Protein AF-A0A9P0FIB4-F1 (afdb_monomer)

Secondary structure (DSSP, 8-state):
--THHHHHHHHHHHTT-GGGHHHHHHTT--HHHHTT--HHHHHHH---HHHHHHHHHHHHHHHHHHHHHHHHHHHHHTTSS------------GGGTS-----PPPP-

Radius of gyration: 25.93 Å; Cα contacts (8 Å, |Δi|>4): 38; chains: 1; bounding box: 62×38×75 Å

Mean predicted aligned error: 14.85 Å

Sequence (108 aa):
MSESGDFVREKLIQYGLESFTDTFKENKIDESIWSSLKGEILKDLIPQVGLRIKFQQQIRFNLFNLIAQILTNLFSVQSVEHVIEEDSGPIDVTFLLTGPLKISPEKK

pLDDT: mean 77.58, std 18.69, range [41.41, 94.69]

Foldseek 3Di:
DDPFLVVVCVVCVVLVNNVLSVVCVVVVPTPVCLLVDDDPNLCSSPVDPVSSVSSVVVSVVVVVVVVVVVVVVVVVVVVPPPPDDDDDDDDDPVVVVDPDDDPDDDDD

Solvent-accessible surface area (backbone atoms only — not comparable to full-atom values): 6914 Å² total; per-residue (Å²): 133,73,77,64,68,50,55,49,44,51,51,26,47,76,69,76,41,52,89,38,42,64,54,38,53,76,69,65,59,37,70,89,53,56,87,69,67,49,74,67,65,36,41,75,61,37,77,50,68,71,58,42,52,49,53,56,50,53,55,50,50,53,52,50,52,51,51,53,51,52,53,52,50,53,61,57,56,67,71,69,80,80,78,76,88,77,92,78,80,88,82,83,62,69,69,80,78,53,72,84,82,79,82,75,82,82,80,130

Nearest PDB structures (foldseek):
  8atj-assembly1_AAA  TM=9.220E-01  e=1.231E-02  Homo sapiens
  2f3n-assembly1_A  TM=8.979E-01  e=3.837E-02  Rattus norvegicus
  8ud0-assembly2_B  TM=8.386E-01  e=4.638E-02  Arabidopsis thaliana
  8ucy-assembly3_C  TM=8.304E-01  e=9.294E-02  Arabidopsis thaliana
  5f3x-assembly2_D  TM=6.736E-01  e=1.123E-01  Mus musculus

Structure (mmCIF, N/CA/C/O backbone):
data_AF-A0A9P0FIB4-F1
#
_entry.id   AF-A0A9P0FIB4-F1
#
loop_
_atom_site.group_PDB
_atom_site.id
_atom_site.type_symbol
_atom_site.label_atom_id
_atom_site.label_alt_id
_atom_site.label_comp_id
_atom_site.label_asym_id
_atom_site.label_entity_id
_atom_site.label_seq_id
_atom_site.pdbx_PDB_ins_code
_atom_site.Cartn_x
_atom_site.Cartn_y
_atom_site.Cartn_z
_atom_site.occupancy
_atom_site.B_iso_or_equiv
_atom_site.auth_seq_id
_atom_site.auth_comp_id
_atom_site.auth_asym_id
_atom_site.auth_atom_id
_atom_site.pdbx_PDB_model_num
ATOM 1 N N . MET A 1 1 ? 5.485 -14.046 19.379 1.00 41.41 1 MET A N 1
ATOM 2 C CA . MET A 1 1 ? 4.422 -13.264 18.715 1.00 41.41 1 MET A CA 1
ATOM 3 C C . MET A 1 1 ? 4.974 -12.873 17.359 1.00 41.41 1 MET A C 1
ATOM 5 O O . MET A 1 1 ? 6.105 -12.422 17.315 1.00 41.41 1 MET A O 1
ATOM 9 N N . SER A 1 2 ? 4.278 -13.231 16.285 1.00 45.62 2 SER A N 1
ATOM 10 C CA . SER A 1 2 ? 4.841 -13.356 14.935 1.00 45.62 2 SER A CA 1
ATOM 11 C C . SER A 1 2 ? 5.176 -12.005 14.284 1.00 45.62 2 SER A C 1
ATOM 13 O O . SER A 1 2 ? 4.297 -11.153 14.192 1.00 45.62 2 SER A O 1
ATOM 15 N N . GLU A 1 3 ? 6.403 -11.862 13.766 1.00 54.00 3 GLU A N 1
ATOM 16 C CA . GLU A 1 3 ? 6.965 -10.680 13.065 1.00 54.00 3 GLU A CA 1
ATOM 17 C C . GLU A 1 3 ? 6.122 -10.167 11.875 1.00 54.00 3 GLU A C 1
ATOM 19 O O . GLU A 1 3 ? 6.245 -9.020 11.462 1.00 54.00 3 GLU A O 1
ATOM 24 N N . SER A 1 4 ? 5.209 -10.981 11.334 1.00 51.97 4 SER A N 1
ATOM 25 C CA . SER A 1 4 ? 4.380 -10.623 10.171 1.00 51.97 4 SER A CA 1
ATOM 26 C C . SER A 1 4 ? 3.316 -9.549 10.447 1.00 51.97 4 SER A C 1
ATOM 28 O O . SER A 1 4 ? 2.801 -8.961 9.495 1.00 51.97 4 SER A O 1
ATOM 30 N N . GLY A 1 5 ? 2.943 -9.307 11.709 1.00 57.06 5 GLY A N 1
ATOM 31 C CA . GLY A 1 5 ? 1.946 -8.285 12.056 1.00 57.06 5 GLY A CA 1
ATOM 32 C C . GLY A 1 5 ? 2.456 -6.851 11.883 1.00 57.06 5 GLY A C 1
ATOM 33 O O . GLY A 1 5 ? 1.656 -5.935 11.675 1.00 57.06 5 GLY A O 1
ATOM 34 N N . ASP A 1 6 ? 3.776 -6.669 11.926 1.00 80.31 6 ASP A N 1
ATOM 35 C CA . ASP A 1 6 ? 4.399 -5.350 11.960 1.00 80.31 6 ASP A CA 1
ATOM 36 C C . ASP A 1 6 ? 4.627 -4.783 10.555 1.00 80.31 6 ASP A C 1
ATOM 38 O O . ASP A 1 6 ? 4.343 -3.607 10.332 1.00 80.31 6 ASP A O 1
ATOM 42 N N . PHE A 1 7 ? 4.989 -5.614 9.568 1.00 90.12 7 PHE A N 1
ATOM 43 C CA . PHE A 1 7 ? 5.279 -5.157 8.201 1.00 90.12 7 PHE A CA 1
ATOM 44 C C . PHE A 1 7 ? 4.148 -4.315 7.592 1.00 90.12 7 PHE A C 1
ATOM 46 O O . PHE A 1 7 ? 4.360 -3.194 7.127 1.00 90.12 7 PHE A O 1
ATOM 53 N N . VAL A 1 8 ? 2.922 -4.847 7.596 1.00 91.81 8 VAL A N 1
ATOM 54 C CA . VAL A 1 8 ? 1.762 -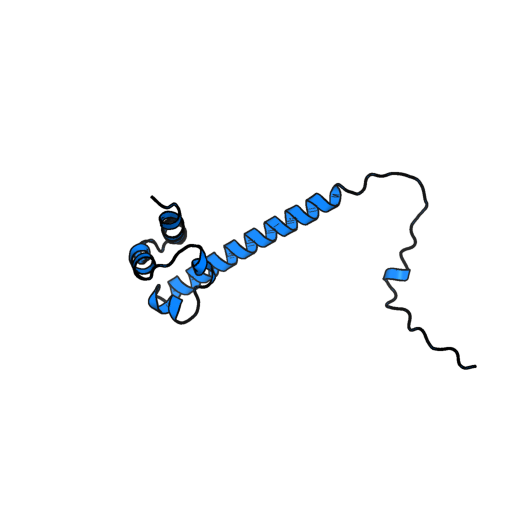4.198 6.964 1.00 91.81 8 VAL A CA 1
ATOM 55 C C . VAL A 1 8 ? 1.450 -2.872 7.649 1.00 91.81 8 VAL A C 1
ATOM 57 O O . VAL A 1 8 ? 1.255 -1.854 6.984 1.00 91.81 8 VAL A O 1
ATOM 60 N N . ARG A 1 9 ? 1.461 -2.864 8.985 1.00 93.31 9 ARG A N 1
ATOM 61 C CA . ARG A 1 9 ? 1.218 -1.664 9.786 1.00 93.31 9 ARG A CA 1
ATOM 62 C C . ARG A 1 9 ? 2.288 -0.602 9.537 1.00 93.31 9 ARG A C 1
ATOM 64 O O . ARG A 1 9 ? 1.952 0.556 9.304 1.00 93.31 9 ARG A O 1
ATOM 71 N N . GLU A 1 10 ? 3.559 -0.985 9.554 1.00 93.75 10 GLU A N 1
ATOM 72 C CA . GLU A 1 10 ? 4.683 -0.081 9.303 1.00 93.75 10 GLU A CA 1
ATOM 73 C C . GLU A 1 10 ? 4.616 0.536 7.908 1.00 93.75 10 GLU A C 1
ATOM 75 O O . GLU A 1 10 ? 4.794 1.746 7.761 1.00 93.75 10 GLU A O 1
ATOM 80 N N . LYS A 1 11 ? 4.294 -0.258 6.879 1.00 92.88 11 LYS A N 1
ATOM 81 C CA . LYS A 1 11 ? 4.134 0.258 5.515 1.00 92.88 11 LYS A CA 1
ATOM 82 C C . LYS A 1 11 ? 2.951 1.205 5.387 1.00 92.88 11 LYS A C 1
ATOM 84 O O . LYS A 1 11 ? 3.082 2.238 4.733 1.00 92.88 11 LYS A O 1
ATOM 89 N N . LEU A 1 12 ? 1.824 0.903 6.029 1.00 93.56 12 LEU A N 1
ATOM 90 C CA . LEU A 1 12 ? 0.676 1.808 6.043 1.00 93.56 12 LEU A CA 1
ATOM 91 C C . LEU A 1 12 ? 1.020 3.138 6.719 1.00 93.56 12 LEU A C 1
ATOM 93 O O . LEU A 1 12 ? 0.716 4.183 6.151 1.00 93.56 12 LEU A O 1
ATOM 97 N N . ILE A 1 13 ? 1.723 3.123 7.854 1.00 93.81 13 ILE A N 1
ATOM 98 C CA . ILE A 1 13 ? 2.208 4.347 8.516 1.00 93.81 13 ILE A CA 1
ATOM 99 C C . ILE A 1 13 ? 3.173 5.111 7.602 1.00 93.81 13 ILE A C 1
ATOM 101 O O . ILE A 1 13 ? 2.991 6.303 7.366 1.00 93.81 13 ILE A O 1
ATOM 105 N N . GLN A 1 14 ? 4.157 4.424 7.011 1.00 92.50 14 GLN A N 1
ATOM 106 C CA . GLN A 1 14 ? 5.121 5.029 6.087 1.00 92.50 14 GLN A CA 1
ATOM 107 C C . GLN A 1 14 ? 4.429 5.721 4.900 1.00 92.50 14 GLN A C 1
ATOM 109 O O . GLN A 1 14 ? 4.929 6.717 4.379 1.00 92.50 14 GLN A O 1
ATOM 114 N N . TYR A 1 15 ? 3.284 5.197 4.456 1.00 92.25 15 TYR A N 1
ATOM 115 C CA . TYR A 1 15 ? 2.535 5.731 3.318 1.00 92.25 15 TYR A CA 1
ATOM 116 C C . TYR A 1 15 ? 1.455 6.751 3.720 1.00 92.25 15 TYR A C 1
ATOM 118 O O . TYR A 1 15 ? 0.770 7.272 2.836 1.00 92.25 15 TYR A O 1
ATOM 126 N N . GLY A 1 16 ? 1.296 7.051 5.016 1.00 92.69 16 GLY A N 1
ATOM 127 C CA . GLY A 1 16 ? 0.246 7.938 5.533 1.00 92.69 16 GLY A CA 1
ATOM 128 C C . GLY A 1 16 ? -1.162 7.344 5.410 1.00 92.69 16 GLY A C 1
ATOM 129 O O . GLY A 1 16 ? -2.124 8.055 5.128 1.00 92.69 16 GLY A O 1
ATOM 130 N N . LEU A 1 17 ? -1.267 6.022 5.542 1.00 94.38 17 LEU A N 1
ATOM 131 C CA . LEU A 1 17 ? -2.476 5.204 5.409 1.00 94.38 17 LEU A CA 1
ATOM 132 C C . LEU A 1 17 ? -2.771 4.411 6.693 1.00 94.38 17 LEU A C 1
ATOM 134 O O . LEU A 1 17 ? -3.470 3.401 6.656 1.00 94.38 17 LEU A O 1
ATOM 138 N N . GLU A 1 18 ? -2.247 4.856 7.837 1.00 94.19 18 GLU A N 1
ATOM 139 C CA . GLU A 1 18 ? -2.414 4.203 9.144 1.00 94.19 18 GLU A CA 1
ATOM 140 C C . GLU A 1 18 ? -3.877 3.966 9.545 1.00 94.19 18 GLU A C 1
ATOM 142 O O . GLU A 1 18 ? -4.173 2.984 10.225 1.00 94.19 18 GLU A O 1
ATOM 147 N N . SER A 1 19 ? -4.805 4.801 9.068 1.00 94.38 19 SER A N 1
ATOM 148 C CA . SER A 1 19 ? -6.244 4.645 9.300 1.00 94.38 19 SER A CA 1
ATOM 149 C C . SER A 1 19 ? -6.834 3.373 8.683 1.00 94.38 19 SER A C 1
ATOM 151 O O . SER A 1 19 ? -7.906 2.948 9.099 1.00 94.38 19 SER A O 1
ATOM 153 N N . PHE A 1 20 ? -6.143 2.743 7.728 1.00 94.00 20 PHE A N 1
ATOM 154 C CA . PHE A 1 20 ? -6.565 1.486 7.103 1.00 94.00 20 PHE A CA 1
ATOM 155 C C . PHE A 1 20 ? -5.948 0.246 7.766 1.00 94.00 20 PHE A C 1
ATOM 157 O O . PHE A 1 20 ? -6.184 -0.868 7.302 1.00 94.00 20 PHE A O 1
ATOM 164 N N . THR A 1 21 ? -5.169 0.403 8.845 1.00 92.75 21 THR A N 1
ATOM 165 C CA . THR A 1 21 ? -4.482 -0.721 9.511 1.00 92.75 21 THR A CA 1
ATOM 166 C C . THR A 1 21 ? -5.460 -1.809 9.948 1.00 92.75 21 THR A C 1
ATOM 168 O O . THR A 1 21 ? -5.223 -2.986 9.676 1.00 92.75 21 THR A O 1
ATOM 171 N N . ASP A 1 22 ? -6.579 -1.426 10.566 1.00 92.81 22 ASP A N 1
ATOM 172 C CA . ASP A 1 22 ? -7.583 -2.387 11.027 1.00 92.81 22 ASP A CA 1
ATOM 173 C C . ASP A 1 22 ? -8.267 -3.088 9.849 1.00 92.81 22 ASP A C 1
ATOM 175 O O . ASP A 1 22 ? -8.372 -4.310 9.850 1.00 92.81 22 ASP A O 1
ATOM 179 N N . THR A 1 23 ? -8.603 -2.359 8.779 1.00 94.25 23 THR A N 1
ATOM 180 C CA . THR A 1 23 ? -9.171 -2.942 7.552 1.00 94.25 23 THR A CA 1
ATOM 181 C C . THR A 1 23 ? -8.239 -3.982 6.931 1.00 94.25 23 THR A C 1
ATOM 183 O O . THR A 1 23 ? -8.677 -5.072 6.564 1.00 94.25 23 THR A O 1
ATOM 186 N N . PHE A 1 24 ? -6.942 -3.686 6.829 1.00 93.62 24 PHE A N 1
ATOM 187 C CA . PHE A 1 24 ? -5.958 -4.633 6.298 1.00 93.62 24 PHE A CA 1
ATOM 188 C C . PHE A 1 24 ? -5.806 -5.857 7.210 1.00 93.62 24 PHE A C 1
ATOM 190 O O . PHE A 1 24 ? -5.724 -6.983 6.719 1.00 93.62 24 PHE A O 1
ATOM 197 N N . LYS A 1 25 ? -5.836 -5.659 8.531 1.00 91.62 25 LYS A N 1
ATOM 198 C CA . LYS A 1 25 ? -5.767 -6.741 9.518 1.00 91.62 25 LYS A CA 1
ATOM 199 C C . LYS A 1 25 ? -6.999 -7.651 9.474 1.00 91.62 25 LYS A C 1
ATOM 201 O O . LYS A 1 25 ? -6.852 -8.871 9.482 1.00 91.62 25 LYS A O 1
ATOM 206 N N . GLU A 1 26 ? -8.200 -7.083 9.399 1.00 93.25 26 GLU A N 1
ATOM 207 C CA . GLU A 1 26 ? -9.470 -7.820 9.306 1.00 93.25 26 GLU A CA 1
ATOM 208 C C . GLU A 1 26 ? -9.549 -8.664 8.031 1.00 93.25 26 GLU A C 1
ATOM 210 O O . GLU A 1 26 ? -9.990 -9.813 8.067 1.00 93.25 26 GLU A O 1
ATOM 215 N N . ASN A 1 27 ? -9.032 -8.131 6.921 1.00 92.19 27 ASN A N 1
ATOM 216 C CA . ASN A 1 27 ? -8.938 -8.834 5.642 1.00 92.19 27 ASN A CA 1
ATOM 217 C C . ASN A 1 27 ? -7.733 -9.786 5.553 1.00 92.19 27 ASN A C 1
ATOM 219 O O . ASN A 1 27 ? -7.488 -10.361 4.494 1.00 92.19 27 ASN A O 1
ATOM 223 N N . LYS A 1 28 ? -6.996 -9.981 6.659 1.00 91.19 28 LYS A N 1
ATOM 224 C CA . LYS A 1 28 ? -5.820 -10.862 6.757 1.00 91.19 28 LYS A CA 1
ATOM 225 C C . LYS A 1 28 ? -4.770 -10.567 5.685 1.00 91.19 28 LYS A C 1
ATOM 227 O O . LYS A 1 28 ? -4.169 -11.479 5.125 1.00 91.19 28 LYS A O 1
ATOM 232 N N . ILE A 1 29 ? -4.564 -9.284 5.400 1.00 92.00 29 ILE A N 1
ATOM 233 C CA . ILE A 1 29 ? -3.494 -8.850 4.517 1.00 92.00 29 ILE A CA 1
ATOM 234 C C . ILE A 1 29 ? -2.166 -8.984 5.252 1.00 92.00 29 ILE A C 1
ATOM 236 O O . ILE A 1 29 ? -1.994 -8.426 6.334 1.00 92.00 29 ILE A O 1
ATOM 240 N N . ASP A 1 30 ? -1.238 -9.713 4.643 1.00 91.38 30 ASP A N 1
ATOM 241 C CA . ASP A 1 30 ? 0.128 -9.909 5.115 1.00 91.38 30 ASP A CA 1
ATOM 242 C C . ASP A 1 30 ? 1.151 -9.451 4.061 1.00 91.38 30 ASP A C 1
ATOM 244 O O . ASP A 1 30 ? 0.799 -8.965 2.979 1.00 91.38 30 ASP A O 1
ATOM 248 N N . GLU A 1 31 ? 2.436 -9.585 4.384 1.00 90.00 31 GLU A N 1
ATOM 249 C CA . GLU A 1 31 ? 3.537 -9.231 3.485 1.00 90.00 31 GLU A CA 1
ATOM 250 C C . GLU A 1 31 ? 3.502 -10.020 2.166 1.00 90.00 31 GLU A C 1
ATOM 252 O O . GLU A 1 31 ? 3.788 -9.463 1.102 1.00 90.00 31 GLU A O 1
ATOM 257 N N . SER A 1 32 ? 3.100 -11.294 2.210 1.00 89.31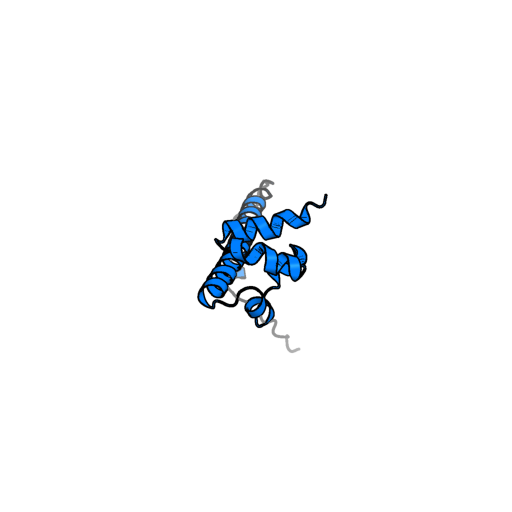 32 SER A N 1
ATOM 258 C CA . SER A 1 32 ? 3.138 -12.187 1.049 1.00 89.31 32 SER A CA 1
ATOM 259 C C . SER A 1 32 ? 2.174 -11.743 -0.052 1.00 89.31 32 SER A C 1
ATOM 261 O O . SER A 1 32 ? 2.505 -11.814 -1.239 1.00 89.31 32 SER A O 1
ATOM 263 N N . ILE A 1 33 ? 1.009 -11.211 0.329 1.00 88.88 33 ILE A N 1
ATOM 264 C CA . ILE A 1 33 ? -0.007 -10.742 -0.620 1.00 88.88 33 ILE A CA 1
ATOM 265 C C . ILE A 1 33 ? 0.008 -9.226 -0.839 1.00 88.88 33 ILE A C 1
ATOM 267 O O . ILE A 1 33 ? -0.641 -8.744 -1.770 1.00 88.88 33 ILE A O 1
ATOM 271 N N . TRP A 1 34 ? 0.794 -8.473 -0.063 1.00 89.19 34 TRP A N 1
ATOM 272 C CA . TRP A 1 34 ? 0.913 -7.012 -0.149 1.00 89.19 34 TRP A CA 1
ATOM 273 C C . TRP A 1 34 ? 1.209 -6.505 -1.568 1.00 89.19 34 TRP A C 1
ATOM 275 O O . TRP A 1 34 ? 0.554 -5.590 -2.071 1.00 89.19 34 TRP A O 1
ATOM 285 N N . SER A 1 35 ? 2.167 -7.136 -2.252 1.00 84.31 35 SER A N 1
ATOM 286 C CA . SER A 1 35 ? 2.569 -6.779 -3.623 1.00 84.31 35 SER A CA 1
ATOM 287 C C . SER A 1 35 ? 1.523 -7.148 -4.688 1.00 84.31 35 SER A C 1
ATOM 289 O O . SER A 1 35 ? 1.577 -6.660 -5.822 1.00 84.31 35 SER A O 1
ATOM 291 N N . SER A 1 36 ? 0.544 -7.981 -4.326 1.00 86.00 36 SER A N 1
ATOM 292 C CA . SER A 1 36 ? -0.513 -8.471 -5.211 1.00 86.00 36 SER A CA 1
ATOM 293 C C . SER A 1 36 ? -1.809 -7.659 -5.128 1.00 86.00 36 SER A C 1
ATOM 295 O O . SER A 1 36 ? -2.722 -7.914 -5.910 1.00 86.00 36 SER A O 1
ATOM 297 N N . LEU A 1 37 ? -1.897 -6.657 -4.247 1.00 88.88 37 LEU A N 1
ATOM 298 C CA . LEU A 1 37 ? -3.093 -5.828 -4.066 1.00 88.88 37 LEU A CA 1
ATOM 299 C C . LEU A 1 37 ? -3.338 -4.897 -5.263 1.00 88.88 37 LEU A C 1
ATOM 301 O O . LEU A 1 37 ? -2.608 -3.930 -5.495 1.00 88.88 37 LEU A O 1
ATOM 305 N N . LYS A 1 38 ? -4.381 -5.182 -6.052 1.00 86.81 38 LYS A N 1
ATOM 306 C CA . LYS A 1 38 ? -4.763 -4.407 -7.249 1.00 86.81 38 LYS A CA 1
ATOM 307 C C . LYS A 1 38 ? -6.272 -4.493 -7.489 1.00 86.81 38 LYS A C 1
ATOM 309 O O . LYS A 1 38 ? -6.956 -5.334 -6.915 1.00 86.81 38 LYS A O 1
ATOM 314 N N . GLY A 1 39 ? -6.775 -3.634 -8.375 1.00 86.44 39 GLY A N 1
ATOM 315 C CA . GLY A 1 39 ? -8.154 -3.713 -8.866 1.00 86.44 39 GLY A CA 1
ATOM 316 C C . GLY A 1 39 ? -9.198 -3.578 -7.756 1.00 86.44 39 GLY A C 1
ATOM 317 O O . GLY A 1 39 ? -9.096 -2.674 -6.928 1.00 86.44 39 GLY A O 1
ATOM 318 N N . GLU A 1 40 ? -10.191 -4.468 -7.768 1.00 87.62 40 GLU A N 1
ATOM 319 C CA . GLU A 1 40 ? -11.329 -4.453 -6.836 1.00 87.62 40 GLU A CA 1
ATOM 320 C C . GLU A 1 40 ? -10.904 -4.667 -5.377 1.00 87.62 40 GLU A C 1
ATOM 322 O O . GLU A 1 40 ? -11.335 -3.912 -4.516 1.00 87.62 40 GLU A O 1
ATOM 327 N N . ILE A 1 41 ? -9.947 -5.563 -5.106 1.00 89.06 41 ILE A N 1
ATOM 328 C CA . ILE A 1 41 ? -9.449 -5.824 -3.740 1.00 89.06 41 ILE A CA 1
ATOM 329 C C . ILE A 1 41 ? -8.922 -4.534 -3.100 1.00 89.06 41 ILE A C 1
ATOM 331 O O . ILE A 1 41 ? -9.180 -4.229 -1.939 1.00 89.06 41 ILE A O 1
ATOM 335 N N . LEU A 1 42 ? -8.201 -3.724 -3.878 1.00 91.75 42 LEU A N 1
ATOM 336 C CA . LEU A 1 42 ? -7.671 -2.460 -3.380 1.00 91.75 42 LEU A CA 1
ATOM 337 C C . LEU A 1 42 ? -8.775 -1.410 -3.156 1.00 91.75 42 LEU A C 1
ATOM 33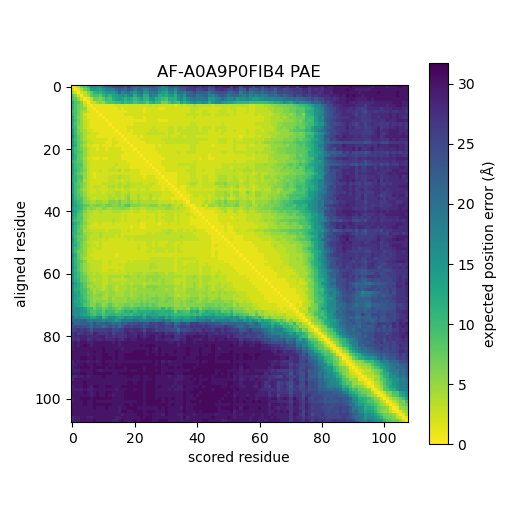9 O O . LEU A 1 42 ? -8.584 -0.505 -2.347 1.00 91.75 42 LEU A O 1
ATOM 343 N N . LYS A 1 43 ? -9.911 -1.495 -3.864 1.00 92.94 43 LYS A N 1
ATOM 344 C CA . LYS A 1 43 ? -11.068 -0.614 -3.629 1.00 92.94 43 LYS A CA 1
ATOM 345 C C . LYS A 1 43 ? -11.750 -0.933 -2.305 1.00 92.94 43 LYS A C 1
ATOM 347 O O . LYS A 1 43 ? -12.115 0.013 -1.612 1.00 92.94 43 LYS A O 1
ATOM 352 N N . ASP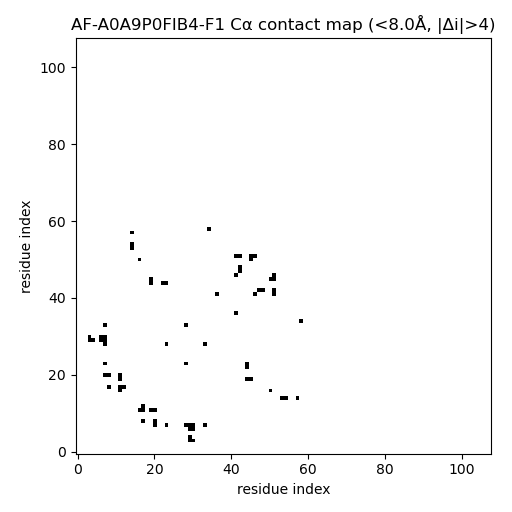 A 1 44 ? -11.853 -2.212 -1.960 1.00 91.31 44 ASP A N 1
ATOM 353 C CA . ASP A 1 44 ? -12.443 -2.657 -0.695 1.00 91.31 44 ASP A CA 1
ATOM 354 C C . ASP A 1 44 ? -11.568 -2.248 0.498 1.00 91.31 44 ASP A C 1
ATOM 356 O O . ASP A 1 44 ? -12.070 -1.783 1.518 1.00 91.31 44 ASP A O 1
ATOM 360 N N . LEU A 1 45 ? -10.243 -2.334 0.339 1.00 93.88 45 LEU A N 1
ATOM 361 C CA . LEU A 1 45 ? -9.283 -1.944 1.373 1.00 93.88 45 LEU A CA 1
ATOM 362 C C . LEU A 1 45 ? -9.110 -0.424 1.505 1.00 93.88 45 LEU A C 1
ATOM 364 O O . LEU A 1 45 ? -8.920 0.089 2.605 1.00 93.88 45 LEU A O 1
ATOM 368 N N . ILE A 1 46 ? -9.125 0.306 0.385 1.00 94.69 46 ILE A N 1
ATOM 369 C CA . ILE A 1 46 ? -8.898 1.756 0.337 1.00 94.69 46 ILE A CA 1
ATOM 370 C C . ILE A 1 46 ? -9.955 2.387 -0.588 1.00 94.69 46 ILE A C 1
ATOM 372 O O . ILE A 1 46 ? -9.725 2.544 -1.793 1.00 94.69 46 ILE A O 1
ATOM 376 N N . PRO A 1 47 ? -11.111 2.826 -0.059 1.00 93.62 47 PRO A N 1
ATOM 377 C CA . PRO A 1 47 ? -12.219 3.336 -0.878 1.00 93.62 47 PRO A CA 1
ATOM 378 C C . PRO A 1 47 ? -11.922 4.654 -1.609 1.00 93.62 47 PRO A C 1
ATOM 380 O O . PRO A 1 47 ? -12.514 4.950 -2.652 1.00 93.62 47 PRO A O 1
ATOM 383 N N . GLN A 1 48 ? -10.959 5.441 -1.126 1.00 94.38 48 GLN A N 1
ATOM 384 C CA . GLN A 1 48 ? -10.613 6.736 -1.713 1.00 94.38 48 GLN A CA 1
ATOM 385 C C . GLN A 1 48 ? -9.657 6.592 -2.908 1.00 94.38 48 GLN A C 1
ATOM 387 O O . GLN A 1 48 ? -8.525 6.127 -2.768 1.00 94.38 48 GLN A O 1
ATOM 392 N N . VAL A 1 49 ? -10.084 7.063 -4.088 1.00 92.62 49 VAL A N 1
ATOM 393 C CA . VAL A 1 49 ? -9.322 6.958 -5.353 1.00 92.62 49 VAL A CA 1
ATOM 394 C C . VAL A 1 49 ? -7.914 7.551 -5.231 1.00 92.62 49 VAL A C 1
ATOM 396 O O . VAL A 1 49 ? -6.943 6.908 -5.625 1.00 92.62 49 VAL A O 1
ATOM 399 N N . GLY A 1 50 ? -7.784 8.751 -4.657 1.00 92.94 50 GLY A N 1
ATOM 400 C CA . GLY A 1 50 ? -6.488 9.425 -4.522 1.00 92.94 50 GLY A CA 1
ATOM 401 C C . GLY A 1 50 ? -5.499 8.652 -3.645 1.00 92.94 50 GLY A C 1
ATOM 402 O O . GLY A 1 50 ? -4.317 8.565 -3.974 1.00 92.94 50 GLY A O 1
ATOM 403 N N . LEU A 1 51 ? -5.986 8.030 -2.569 1.00 94.12 51 LEU A N 1
ATOM 404 C CA . LEU A 1 51 ? -5.159 7.221 -1.675 1.00 94.12 51 LEU A CA 1
ATOM 405 C C . LEU A 1 51 ? -4.718 5.913 -2.336 1.00 94.12 51 LEU A C 1
ATOM 407 O O . LEU A 1 51 ? -3.557 5.531 -2.203 1.00 94.12 51 LEU A O 1
ATOM 411 N N . ARG A 1 52 ? -5.581 5.280 -3.142 1.00 94.25 52 ARG A N 1
ATOM 412 C CA . ARG A 1 52 ? -5.189 4.111 -3.949 1.00 94.25 52 ARG A CA 1
ATOM 413 C C . ARG A 1 52 ? -4.080 4.427 -4.939 1.00 94.25 52 ARG A C 1
ATOM 415 O O . ARG A 1 52 ? -3.137 3.652 -5.066 1.00 94.25 52 ARG A O 1
ATOM 422 N N . ILE A 1 53 ? -4.177 5.563 -5.629 1.00 92.06 53 ILE A N 1
ATOM 423 C CA . ILE A 1 53 ? -3.144 5.982 -6.584 1.00 92.06 53 ILE A CA 1
ATOM 424 C C . ILE A 1 53 ? -1.810 6.185 -5.856 1.00 92.06 53 ILE A C 1
ATOM 426 O O . ILE A 1 53 ? -0.787 5.682 -6.324 1.00 92.06 53 ILE A O 1
ATOM 430 N N . LYS A 1 54 ? -1.817 6.850 -4.690 1.00 91.69 54 LYS A N 1
ATOM 431 C CA . LYS A 1 54 ? -0.616 7.012 -3.854 1.00 91.69 54 LYS A CA 1
ATOM 432 C C . LYS A 1 54 ? -0.033 5.665 -3.428 1.00 91.69 54 LYS A C 1
ATOM 434 O O . LYS A 1 54 ? 1.158 5.438 -3.611 1.00 91.69 54 LYS A O 1
ATOM 439 N N . PHE A 1 55 ? -0.867 4.753 -2.935 1.00 93.69 55 PHE A N 1
ATOM 440 C CA . PHE A 1 55 ? -0.455 3.403 -2.551 1.00 93.69 55 PHE A CA 1
ATOM 441 C C . PHE A 1 55 ? 0.247 2.665 -3.705 1.00 93.69 55 PHE A C 1
ATOM 443 O O . PHE A 1 55 ? 1.359 2.160 -3.560 1.00 93.69 55 PHE A O 1
ATOM 450 N N . GLN A 1 56 ? -0.351 2.682 -4.899 1.00 92.06 56 GLN A N 1
ATOM 451 C CA . GLN A 1 56 ? 0.221 2.052 -6.092 1.00 92.06 56 GLN A CA 1
ATOM 452 C C . GLN A 1 56 ? 1.517 2.720 -6.569 1.00 92.06 56 GLN A C 1
ATOM 454 O O . GLN A 1 56 ? 2.393 2.055 -7.124 1.00 92.06 56 GLN A O 1
ATOM 459 N N . GLN A 1 57 ? 1.651 4.038 -6.406 1.00 91.62 57 GLN A N 1
ATOM 460 C CA . GLN A 1 57 ? 2.906 4.740 -6.680 1.00 91.62 57 GLN A CA 1
ATOM 461 C C . GLN A 1 57 ? 4.007 4.301 -5.710 1.00 91.62 57 GLN A C 1
ATOM 463 O O . GLN A 1 57 ? 5.109 4.018 -6.168 1.00 91.62 57 GLN A O 1
ATOM 468 N N . GLN A 1 58 ? 3.701 4.161 -4.417 1.00 91.81 58 GLN A N 1
ATOM 469 C CA . GLN A 1 58 ? 4.669 3.707 -3.412 1.00 91.81 58 GLN A CA 1
ATOM 470 C C . GLN A 1 58 ? 5.152 2.275 -3.669 1.00 91.81 58 GLN A C 1
ATOM 472 O O . GLN A 1 58 ? 6.354 2.019 -3.633 1.00 91.81 58 GLN A O 1
ATOM 477 N N . ILE A 1 59 ? 4.251 1.347 -4.018 1.00 90.62 59 ILE A N 1
ATOM 478 C CA . ILE A 1 59 ? 4.646 -0.021 -4.401 1.00 90.62 59 ILE A CA 1
ATOM 479 C C . ILE A 1 59 ? 5.596 0.001 -5.605 1.00 90.62 59 ILE A C 1
ATOM 481 O O . ILE A 1 59 ? 6.647 -0.639 -5.577 1.00 90.62 59 ILE A O 1
ATOM 485 N N . ARG A 1 60 ? 5.258 0.763 -6.653 1.00 90.19 60 ARG A N 1
ATOM 486 C CA . ARG A 1 60 ? 6.100 0.871 -7.855 1.00 90.19 60 ARG A CA 1
ATOM 487 C C . ARG A 1 60 ? 7.456 1.503 -7.563 1.00 90.19 60 ARG A C 1
ATOM 489 O O . ARG A 1 60 ? 8.457 1.021 -8.078 1.00 90.19 60 ARG A O 1
ATOM 496 N N . PHE A 1 61 ? 7.488 2.548 -6.741 1.00 91.00 61 PHE A N 1
ATOM 497 C CA . PHE A 1 61 ? 8.724 3.215 -6.343 1.00 91.00 61 PHE A CA 1
ATOM 498 C C . PHE A 1 61 ? 9.657 2.261 -5.591 1.00 91.00 61 PHE A C 1
ATOM 500 O O . PHE A 1 61 ? 10.836 2.169 -5.919 1.00 91.00 61 PHE A O 1
ATOM 507 N N . ASN A 1 62 ? 9.124 1.477 -4.651 1.00 88.12 62 ASN A N 1
ATOM 508 C CA . ASN A 1 62 ? 9.921 0.503 -3.903 1.00 88.12 62 ASN A CA 1
ATOM 509 C C . ASN A 1 62 ? 10.462 -0.616 -4.795 1.00 88.12 62 ASN A C 1
ATOM 511 O O . ASN A 1 62 ? 11.631 -0.977 -4.673 1.00 88.12 62 ASN A O 1
ATOM 515 N N . LEU A 1 63 ? 9.650 -1.119 -5.730 1.00 87.94 63 LEU A N 1
ATOM 516 C CA . LEU A 1 63 ? 10.104 -2.108 -6.706 1.00 87.94 63 LEU A CA 1
ATOM 517 C C . LEU A 1 63 ? 11.199 -1.538 -7.620 1.00 87.94 63 LEU A C 1
ATOM 519 O O . LEU A 1 63 ? 12.211 -2.194 -7.847 1.00 87.94 63 LEU A O 1
ATOM 523 N N . PHE A 1 64 ? 11.020 -0.311 -8.114 1.00 91.50 64 PHE A N 1
ATOM 524 C CA . PHE A 1 64 ? 12.013 0.361 -8.950 1.00 91.50 64 PHE A CA 1
ATOM 525 C C . PHE A 1 64 ? 13.339 0.552 -8.210 1.00 91.50 64 PHE A C 1
ATOM 527 O O . PHE A 1 64 ? 14.390 0.228 -8.755 1.00 91.50 64 PHE A O 1
ATOM 534 N N . ASN A 1 65 ? 13.295 1.007 -6.956 1.00 91.31 65 ASN A N 1
ATOM 535 C CA . ASN A 1 65 ? 14.496 1.187 -6.143 1.00 91.31 65 ASN A CA 1
ATOM 536 C C . ASN A 1 65 ? 15.218 -0.135 -5.880 1.00 91.31 65 ASN A C 1
ATOM 538 O O . ASN A 1 65 ? 16.443 -0.176 -5.955 1.00 91.31 65 ASN A O 1
ATOM 542 N N . LEU A 1 66 ? 14.478 -1.215 -5.614 1.00 88.44 66 LEU A N 1
ATOM 543 C CA . LEU A 1 66 ? 15.062 -2.544 -5.450 1.00 88.44 66 LEU A CA 1
ATOM 544 C C . LEU A 1 66 ? 15.760 -3.005 -6.738 1.00 88.44 66 LEU A C 1
ATOM 546 O O . LEU A 1 66 ? 16.905 -3.445 -6.694 1.00 88.44 66 LEU A O 1
ATOM 550 N N . ILE A 1 67 ? 15.104 -2.851 -7.892 1.00 91.31 67 ILE A N 1
ATOM 551 C CA . ILE A 1 67 ? 15.687 -3.199 -9.196 1.00 91.31 67 ILE A CA 1
ATOM 552 C C . ILE A 1 67 ? 16.937 -2.357 -9.471 1.00 91.31 67 ILE A C 1
ATOM 554 O O . ILE A 1 67 ? 17.964 -2.905 -9.858 1.00 91.31 67 ILE A O 1
ATOM 558 N N . ALA A 1 68 ? 16.886 -1.046 -9.233 1.00 92.56 68 ALA A N 1
ATOM 559 C CA . ALA A 1 68 ? 18.024 -0.154 -9.433 1.00 92.56 68 ALA A CA 1
ATOM 560 C C . ALA A 1 68 ? 19.228 -0.549 -8.561 1.00 92.56 68 ALA A C 1
ATOM 562 O O . ALA A 1 68 ? 20.359 -0.559 -9.047 1.00 92.56 68 ALA A O 1
ATOM 563 N N . GLN A 1 69 ? 18.992 -0.932 -7.301 1.00 90.88 69 GLN A N 1
ATOM 564 C CA . GLN A 1 69 ? 20.041 -1.435 -6.409 1.00 90.88 69 GLN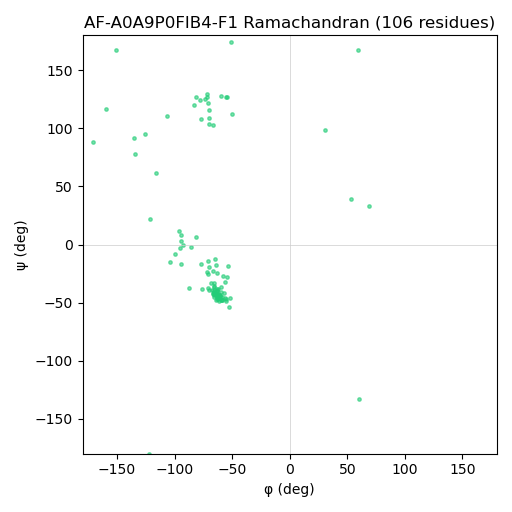 A CA 1
ATOM 565 C C . GLN A 1 69 ? 20.646 -2.744 -6.922 1.00 90.88 69 GLN A C 1
ATOM 567 O O . GLN A 1 69 ? 21.866 -2.859 -7.005 1.00 90.88 69 GLN A O 1
ATOM 572 N N . ILE A 1 70 ? 19.811 -3.710 -7.318 1.00 91.25 70 ILE A N 1
ATOM 573 C CA . ILE A 1 70 ? 20.275 -4.994 -7.865 1.00 91.25 70 ILE A CA 1
ATOM 574 C C . ILE A 1 70 ? 21.124 -4.768 -9.119 1.00 91.25 70 ILE A C 1
ATOM 576 O O . ILE A 1 70 ? 22.223 -5.306 -9.215 1.00 91.25 70 ILE A O 1
ATOM 580 N N . LEU A 1 71 ? 20.650 -3.943 -10.056 1.00 91.12 71 LEU A N 1
ATOM 581 C CA . LEU A 1 71 ? 21.377 -3.638 -11.289 1.00 91.12 71 LEU A CA 1
ATOM 582 C C . LEU A 1 71 ? 22.715 -2.948 -11.007 1.00 91.12 71 LEU A C 1
ATOM 584 O O . LEU A 1 71 ? 23.720 -3.327 -11.599 1.00 91.12 71 LEU A O 1
ATOM 588 N N . THR A 1 72 ? 22.745 -1.991 -10.075 1.00 90.12 72 THR A N 1
ATOM 589 C CA . THR A 1 72 ? 23.983 -1.306 -9.664 1.00 90.12 72 THR A CA 1
ATOM 590 C C . THR A 1 72 ? 24.989 -2.291 -9.069 1.00 90.12 72 THR A C 1
ATOM 592 O O . THR A 1 72 ? 26.167 -2.267 -9.424 1.00 90.12 72 THR A O 1
ATOM 595 N N . ASN A 1 73 ? 24.527 -3.201 -8.207 1.00 85.88 73 ASN A N 1
ATOM 596 C CA . ASN A 1 73 ? 25.381 -4.217 -7.598 1.00 85.88 73 ASN A CA 1
ATOM 597 C C . ASN A 1 73 ? 25.916 -5.206 -8.642 1.00 85.88 73 ASN A C 1
ATOM 599 O O . ASN A 1 73 ? 27.104 -5.509 -8.632 1.00 85.88 73 ASN A O 1
ATOM 603 N N . LEU A 1 74 ? 25.076 -5.667 -9.575 1.00 85.44 74 LEU A N 1
ATOM 604 C CA . LEU A 1 74 ? 25.498 -6.562 -10.659 1.00 85.44 74 LEU A CA 1
ATOM 605 C C . LEU A 1 74 ? 26.561 -5.916 -11.558 1.00 85.44 74 LEU A C 1
ATOM 607 O O . LEU A 1 74 ? 27.556 -6.559 -11.883 1.00 85.44 74 LEU A O 1
ATOM 611 N N . PHE A 1 75 ? 26.386 -4.641 -11.917 1.00 78.25 75 PHE A N 1
ATOM 612 C CA . PHE A 1 75 ? 27.358 -3.902 -12.731 1.00 78.25 75 PHE A CA 1
ATOM 613 C C . PHE A 1 75 ? 28.691 -3.685 -11.997 1.00 78.25 75 PHE A C 1
ATOM 615 O O . PHE A 1 75 ? 29.759 -3.755 -12.603 1.00 78.25 75 PH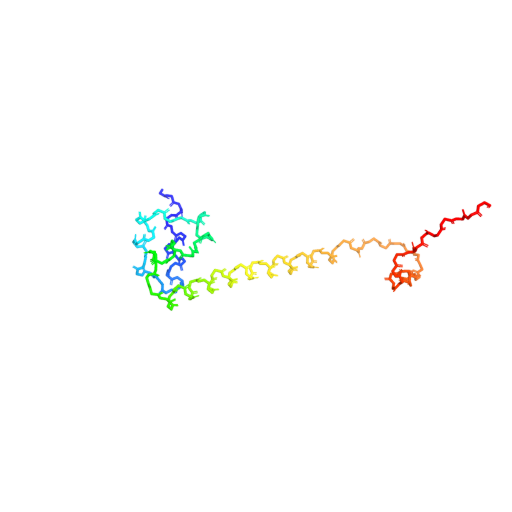E A O 1
ATOM 622 N N . SER A 1 76 ? 28.636 -3.458 -10.682 1.00 73.81 76 SER A N 1
ATOM 623 C CA . SER A 1 76 ? 29.825 -3.317 -9.835 1.00 73.81 76 SER A CA 1
ATOM 624 C C . SER A 1 76 ? 30.616 -4.630 -9.720 1.00 73.81 76 SER A C 1
ATOM 626 O O . SER A 1 76 ? 31.838 -4.633 -9.856 1.00 73.81 76 SER A O 1
ATOM 628 N N . VAL A 1 77 ? 29.933 -5.770 -9.555 1.00 57.91 77 VAL A N 1
ATOM 629 C CA . VAL A 1 77 ? 30.577 -7.093 -9.421 1.00 57.91 77 VAL A CA 1
ATOM 630 C C . VAL A 1 77 ? 31.256 -7.546 -10.723 1.00 57.91 77 VAL A C 1
ATOM 632 O O . VAL A 1 77 ? 32.331 -8.139 -10.670 1.00 57.91 77 VAL A O 1
ATOM 635 N N . GLN A 1 78 ? 30.714 -7.195 -11.896 1.00 54.84 78 GLN A N 1
ATOM 636 C CA . GLN A 1 78 ? 31.345 -7.503 -13.193 1.00 54.84 78 GLN A CA 1
ATOM 637 C C . GLN A 1 78 ? 32.686 -6.787 -13.429 1.00 54.84 78 GLN A C 1
ATOM 639 O O . GLN A 1 78 ? 33.428 -7.167 -14.330 1.00 54.84 78 GLN A O 1
ATOM 644 N N . SER A 1 79 ? 33.035 -5.788 -12.614 1.00 52.41 79 SER A N 1
ATOM 645 C CA . SER A 1 79 ? 34.321 -5.084 -12.717 1.00 52.41 79 SER A CA 1
ATOM 646 C C . SER A 1 79 ? 35.464 -5.780 -11.955 1.00 52.41 79 SER A C 1
ATOM 648 O O . SER A 1 79 ? 36.591 -5.297 -11.995 1.00 52.41 79 SER A O 1
ATOM 650 N N . VAL A 1 80 ? 35.201 -6.899 -11.261 1.00 46.59 80 VAL A N 1
ATOM 651 C CA . VAL A 1 80 ? 36.182 -7.585 -10.391 1.00 46.59 80 VAL A CA 1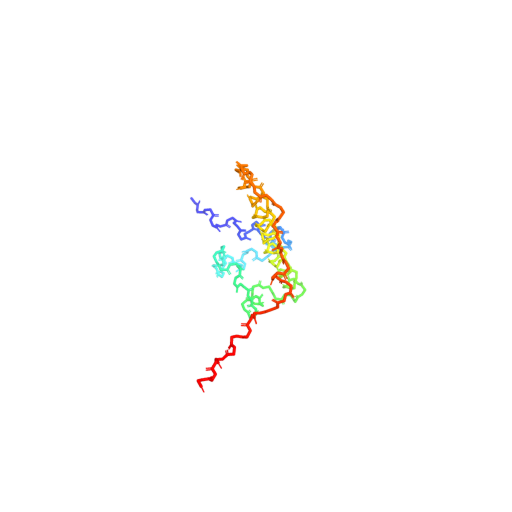
ATOM 652 C C . VAL A 1 80 ? 36.764 -8.869 -11.013 1.00 46.59 80 VAL A C 1
ATOM 654 O O . VAL A 1 80 ? 37.817 -9.322 -10.577 1.00 46.59 80 VAL A O 1
ATOM 657 N N . GLU A 1 81 ? 36.174 -9.433 -12.074 1.00 46.22 81 GLU A N 1
ATOM 658 C CA . GLU A 1 81 ? 36.660 -10.692 -12.689 1.00 46.22 81 GLU A CA 1
ATOM 659 C C . GLU A 1 81 ? 37.620 -10.523 -13.884 1.00 46.22 81 GLU A C 1
ATOM 661 O O . GLU A 1 81 ? 37.990 -11.511 -14.513 1.00 46.22 81 GLU A O 1
ATOM 666 N N . HIS A 1 82 ? 38.096 -9.312 -14.193 1.00 44.72 82 HIS A N 1
ATOM 667 C CA . HIS A 1 82 ? 39.051 -9.100 -15.291 1.00 44.72 82 HIS A CA 1
ATOM 668 C C . HIS A 1 82 ? 40.410 -8.580 -14.802 1.00 44.72 82 HIS A C 1
ATOM 670 O O . HIS A 1 82 ? 40.847 -7.491 -15.165 1.00 44.72 82 HIS A O 1
ATOM 676 N N . VAL A 1 83 ? 41.083 -9.384 -13.973 1.00 48.22 83 VAL A N 1
ATOM 677 C CA . VAL A 1 83 ? 42.543 -9.328 -13.787 1.00 48.22 83 VAL A CA 1
ATOM 678 C C . VAL A 1 83 ? 43.079 -10.760 -13.812 1.00 48.22 83 VAL A C 1
ATOM 680 O O . VAL A 1 83 ? 43.356 -11.366 -12.782 1.00 48.22 83 VAL A O 1
ATOM 683 N N . ILE A 1 84 ? 43.203 -11.314 -15.013 1.00 44.81 84 ILE A N 1
ATOM 684 C CA . ILE A 1 84 ? 44.284 -12.249 -15.320 1.00 44.81 84 ILE A CA 1
ATOM 685 C C . ILE A 1 84 ? 44.954 -11.650 -16.554 1.00 44.81 84 ILE A C 1
ATOM 687 O O . ILE A 1 84 ? 44.460 -11.781 -17.671 1.00 44.81 84 ILE A O 1
ATOM 691 N N . GLU A 1 85 ? 46.012 -10.875 -16.321 1.00 49.25 85 GLU A N 1
ATOM 692 C CA . GLU A 1 85 ? 46.979 -10.535 -17.362 1.00 49.25 85 GLU A CA 1
ATOM 693 C C . GLU A 1 85 ? 47.572 -11.847 -17.881 1.00 49.25 85 GLU A C 1
ATOM 695 O O . GLU A 1 85 ? 48.009 -12.644 -17.061 1.00 49.25 85 GLU A O 1
ATOM 700 N N . GLU A 1 86 ? 47.559 -12.079 -19.196 1.00 48.41 86 GLU A N 1
ATOM 701 C CA . GLU A 1 86 ? 48.772 -12.331 -19.989 1.00 48.41 86 GLU A CA 1
ATOM 702 C C . GLU A 1 86 ? 48.478 -12.050 -21.480 1.00 48.41 86 GLU A C 1
ATOM 704 O O . GLU A 1 86 ? 47.611 -12.656 -22.105 1.00 48.41 86 GLU A O 1
ATOM 709 N N . ASP A 1 87 ? 49.184 -11.043 -22.000 1.00 54.28 87 ASP A N 1
ATOM 710 C CA . ASP A 1 87 ? 49.715 -10.903 -23.362 1.00 54.28 87 ASP A CA 1
ATOM 711 C C . ASP A 1 87 ? 48.954 -11.567 -24.537 1.00 54.28 87 ASP A C 1
ATOM 713 O O . ASP A 1 87 ? 49.159 -12.738 -24.845 1.00 54.28 87 ASP A O 1
ATOM 717 N N . SER A 1 88 ? 48.136 -10.804 -25.280 1.00 53.06 88 SER A N 1
ATOM 718 C CA . SER A 1 88 ? 47.960 -11.033 -26.733 1.00 53.06 88 SER A CA 1
ATOM 719 C C . SER A 1 88 ? 47.165 -9.925 -27.445 1.00 53.06 88 SER A C 1
ATOM 721 O O . SER A 1 88 ? 45.964 -10.040 -27.647 1.00 53.06 88 SER A O 1
ATOM 723 N N . GLY A 1 89 ? 47.870 -8.887 -27.912 1.00 60.44 89 GLY A N 1
ATOM 724 C CA . GLY A 1 89 ? 47.480 -8.033 -29.052 1.00 60.44 89 GLY A CA 1
ATOM 725 C C . GLY A 1 89 ? 46.143 -7.257 -28.993 1.00 60.44 89 GLY A C 1
ATOM 726 O O . GLY A 1 89 ? 45.291 -7.468 -28.136 1.00 60.44 89 GLY A O 1
ATOM 727 N N . PRO A 1 90 ? 45.925 -6.296 -29.911 1.00 58.66 90 PRO A N 1
ATOM 728 C CA . PRO A 1 90 ? 44.631 -5.632 -30.025 1.00 58.66 90 PRO A CA 1
ATOM 729 C C . PRO A 1 90 ? 43.593 -6.600 -30.612 1.00 58.66 90 PRO A C 1
ATOM 731 O O . PRO A 1 90 ? 43.756 -7.109 -31.720 1.00 58.66 90 PRO A O 1
ATOM 734 N N . ILE A 1 91 ? 42.514 -6.836 -29.867 1.00 58.19 91 ILE A N 1
ATOM 735 C CA . ILE A 1 91 ? 41.367 -7.640 -30.303 1.00 58.19 91 ILE A CA 1
ATOM 736 C C . ILE A 1 91 ? 40.605 -6.862 -31.386 1.00 58.19 91 ILE A C 1
ATOM 738 O O . ILE A 1 91 ? 40.047 -5.796 -31.119 1.00 58.19 91 ILE A O 1
ATOM 742 N N . ASP A 1 92 ? 40.567 -7.395 -32.608 1.00 52.25 92 ASP A N 1
ATOM 743 C CA . ASP A 1 92 ? 39.764 -6.844 -33.703 1.00 52.25 92 ASP A CA 1
ATOM 744 C C . ASP A 1 92 ? 38.282 -7.223 -33.521 1.00 52.25 92 ASP A C 1
ATOM 746 O O . ASP A 1 92 ? 37.877 -8.375 -33.679 1.00 52.25 92 ASP A O 1
ATOM 750 N N . VAL A 1 93 ? 37.466 -6.229 -33.166 1.00 56.66 93 VAL A N 1
ATOM 751 C CA . VAL A 1 93 ? 36.028 -6.361 -32.877 1.00 56.66 93 VAL A CA 1
ATOM 752 C C . VAL A 1 93 ? 35.130 -6.018 -34.071 1.00 56.66 93 VAL A C 1
ATOM 754 O O . VAL A 1 93 ? 33.912 -5.917 -33.915 1.00 56.66 93 VAL A O 1
ATOM 757 N N . THR A 1 94 ? 35.690 -5.868 -35.278 1.00 54.94 94 THR A N 1
ATOM 758 C CA . THR A 1 94 ? 34.933 -5.472 -36.483 1.00 54.94 94 THR A CA 1
ATOM 759 C C . THR A 1 94 ? 33.782 -6.442 -36.805 1.00 54.94 94 THR A C 1
ATOM 761 O O . THR A 1 9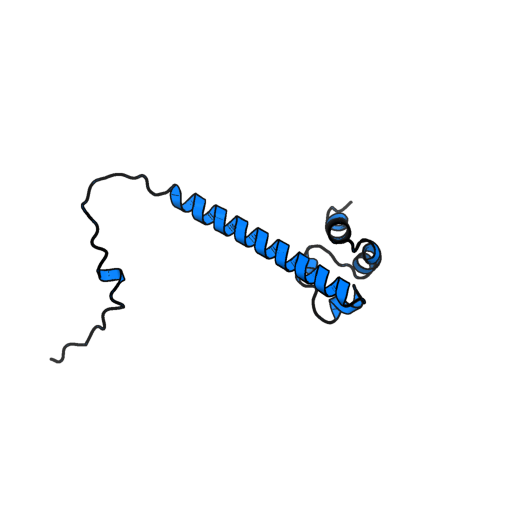4 ? 32.741 -6.028 -37.317 1.00 54.94 94 THR A O 1
ATOM 764 N N . PHE A 1 95 ? 33.901 -7.715 -36.410 1.00 56.72 95 PHE A N 1
ATOM 765 C CA . PHE A 1 95 ? 32.853 -8.732 -36.571 1.00 56.72 95 PHE A CA 1
ATOM 766 C C . PHE A 1 95 ? 31.560 -8.432 -35.781 1.00 56.72 95 PHE A C 1
ATOM 768 O O . PHE A 1 95 ? 30.490 -8.877 -36.187 1.00 56.72 95 PHE A O 1
ATOM 775 N N . LEU A 1 96 ? 31.618 -7.647 -34.697 1.00 53.72 96 LEU A N 1
ATOM 776 C CA . LEU A 1 96 ? 30.441 -7.328 -33.876 1.00 53.72 96 LEU A CA 1
ATOM 777 C C . LEU A 1 96 ? 29.525 -6.268 -34.510 1.00 53.72 96 LEU A C 1
ATOM 779 O O . LEU A 1 96 ? 28.370 -6.138 -34.107 1.00 53.72 96 LEU A O 1
ATOM 783 N N . LEU A 1 97 ? 30.018 -5.514 -35.499 1.00 54.00 97 LEU A N 1
ATOM 784 C CA . LEU A 1 97 ? 29.261 -4.447 -36.168 1.00 54.00 97 LEU A CA 1
ATOM 785 C C . LEU A 1 97 ? 28.563 -4.908 -37.451 1.00 54.00 97 LEU A C 1
ATOM 787 O O . LEU A 1 97 ? 27.639 -4.244 -37.923 1.00 54.00 97 LEU A O 1
ATOM 791 N N . THR A 1 98 ? 28.955 -6.049 -38.014 1.00 54.66 98 THR A N 1
ATOM 792 C CA . THR A 1 98 ? 28.286 -6.635 -39.177 1.00 54.66 98 THR A CA 1
ATOM 793 C C . THR A 1 98 ? 27.492 -7.847 -38.708 1.00 54.66 98 THR A C 1
ATOM 795 O O . THR A 1 98 ? 28.079 -8.840 -38.294 1.00 54.66 98 THR A O 1
ATOM 798 N N . GLY A 1 99 ? 26.159 -7.742 -38.729 1.00 57.03 99 GLY A N 1
ATOM 799 C CA . GLY A 1 99 ? 25.223 -8.782 -38.280 1.00 57.03 99 GLY A CA 1
ATOM 800 C C . GLY A 1 99 ? 25.471 -10.181 -38.879 1.00 57.03 99 GLY A C 1
ATOM 801 O O . GLY A 1 99 ? 26.311 -10.347 -39.763 1.00 57.03 99 GLY A O 1
ATOM 802 N N . PRO A 1 100 ? 24.733 -11.210 -38.418 1.00 53.03 100 PRO A N 1
ATOM 803 C CA . PRO A 1 100 ? 25.109 -12.609 -38.604 1.00 53.03 100 PRO A CA 1
ATOM 804 C C . PRO A 1 100 ? 25.359 -12.953 -40.077 1.00 53.03 100 PRO A C 1
ATOM 806 O O . PRO A 1 100 ? 24.510 -12.708 -40.938 1.00 53.03 100 PRO A O 1
ATOM 809 N N . LEU A 1 101 ? 26.533 -13.539 -40.343 1.00 51.09 101 LEU A N 1
ATOM 810 C CA . LEU A 1 101 ? 26.935 -14.063 -41.646 1.00 51.09 101 LEU A CA 1
ATOM 811 C C . LEU A 1 101 ? 25.829 -14.970 -42.202 1.00 51.09 101 LEU A C 1
ATOM 813 O O . LEU A 1 101 ? 25.559 -16.052 -41.679 1.00 51.09 101 LEU A O 1
ATOM 817 N N . LYS A 1 102 ? 25.187 -14.530 -43.290 1.00 53.91 102 LYS A N 1
ATOM 818 C CA . LYS A 1 102 ? 24.328 -15.383 -44.115 1.00 53.91 102 LYS A CA 1
ATOM 819 C C . LYS A 1 102 ? 25.218 -16.432 -44.773 1.00 53.91 102 LYS A C 1
ATOM 821 O O . LYS A 1 102 ? 25.914 -16.142 -45.742 1.00 53.91 102 LYS A O 1
ATOM 826 N N . ILE A 1 103 ? 25.182 -17.651 -44.252 1.00 53.44 103 ILE A N 1
ATOM 827 C CA . ILE A 1 103 ? 25.777 -18.809 -44.913 1.00 53.44 103 ILE A CA 1
ATOM 828 C C . ILE A 1 103 ? 24.904 -19.102 -46.141 1.00 53.44 103 ILE A C 1
ATOM 830 O O . ILE A 1 103 ? 23.778 -19.584 -46.016 1.00 53.44 103 ILE A O 1
ATOM 834 N N . SER A 1 104 ? 25.386 -18.734 -47.327 1.00 49.50 104 SER A N 1
ATOM 835 C CA . SER A 1 104 ? 24.786 -19.148 -48.597 1.00 49.50 104 SER A CA 1
ATOM 836 C C . SER A 1 104 ? 25.292 -20.556 -48.916 1.00 49.50 104 SER A C 1
ATOM 838 O O . SER A 1 104 ? 26.507 -20.752 -48.898 1.00 49.50 104 SER A O 1
ATOM 840 N N . PRO A 1 105 ? 24.428 -21.546 -49.196 1.00 54.47 105 PRO A N 1
ATOM 841 C CA . PRO A 1 105 ? 24.902 -22.884 -49.514 1.00 54.47 105 PRO A CA 1
ATOM 842 C C . PRO A 1 105 ? 25.538 -22.877 -50.910 1.00 54.47 105 PRO A C 1
ATOM 844 O O . PRO A 1 105 ? 24.921 -22.417 -51.876 1.00 54.47 105 PRO A O 1
ATOM 847 N N . GLU A 1 106 ? 26.773 -23.371 -51.010 1.00 51.19 106 GLU A N 1
ATOM 848 C CA . GLU A 1 106 ? 27.436 -23.648 -52.286 1.00 51.19 106 GLU A CA 1
ATOM 849 C C . GLU A 1 106 ? 26.565 -24.582 -53.137 1.00 51.19 106 GLU A C 1
ATOM 851 O O . GLU A 1 106 ? 26.150 -25.659 -52.697 1.00 51.19 106 GLU A O 1
ATOM 856 N N . LYS A 1 107 ? 26.289 -24.171 -54.378 1.00 47.59 107 LYS A N 1
ATOM 857 C CA . LYS A 1 107 ? 25.812 -25.088 -55.414 1.00 47.59 107 LYS A CA 1
ATOM 858 C C . LYS A 1 10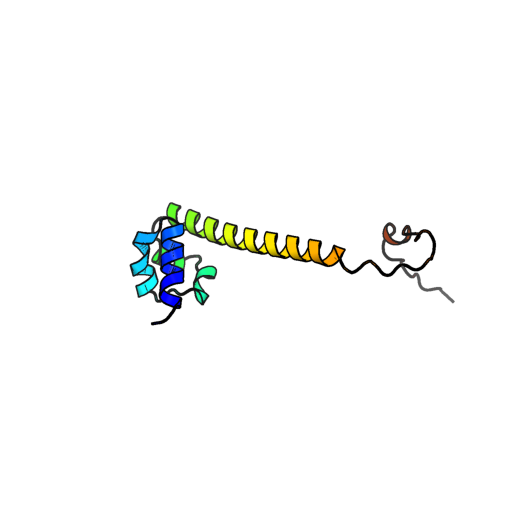7 ? 27.017 -25.868 -55.941 1.00 47.59 107 LYS A C 1
ATOM 860 O O . LYS A 1 107 ? 27.989 -25.251 -56.367 1.00 47.59 107 LYS A O 1
ATOM 865 N N . LYS A 1 108 ? 26.910 -27.199 -55.886 1.00 52.19 108 LYS A N 1
ATOM 866 C CA . LYS A 1 108 ? 27.733 -28.145 -56.653 1.00 52.19 108 LYS A CA 1
ATOM 867 C C . LYS A 1 108 ? 27.699 -27.846 -58.147 1.00 52.19 108 LYS A C 1
ATOM 869 O O . LYS A 1 108 ? 26.620 -27.419 -58.622 1.00 52.19 108 LYS A O 1
#

Organism: Brassicogethes aeneus (NCBI:txid1431903)